Protein AF-A0AAW8KYC4-F1 (afdb_monomer)

pLDDT: mean 92.33, std 6.35, range [62.0, 98.25]

Nearest PDB structures (foldseek):
  1r7h-assembly1_B  TM=3.126E-01  e=5.659E-01  Corynebacterium ammoniagenes
  3wql-assembly2_D  TM=3.379E-01  e=8.126E+00  Mycobacterium tuberculosis
  4cmx-assembly1_A  TM=2.610E-01  e=6.620E+00  Mycobacterium tuberculosis H37Rv

Solvent-accessible surface area (backbone atoms only — not comparable to full-atom values): 6294 Å² total; per-residue (Å²): 99,79,44,7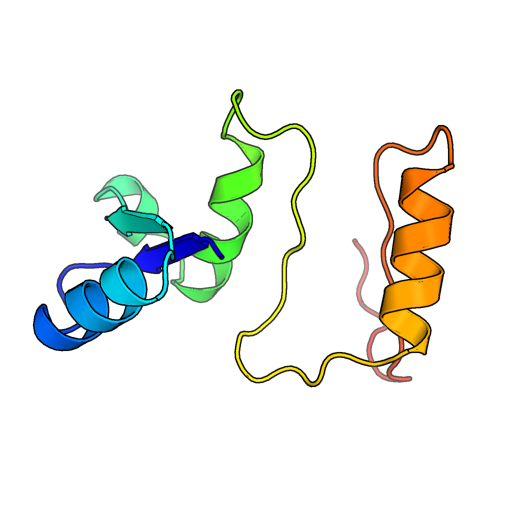2,40,58,93,85,58,54,68,70,58,57,47,56,41,42,76,73,64,30,48,76,42,75,59,51,78,78,57,64,75,45,62,76,83,55,47,71,57,58,62,78,77,37,90,87,56,92,77,88,84,82,74,65,93,87,60,83,89,50,75,66,58,52,52,53,49,58,51,44,73,74,48,95,59,95,75,84,86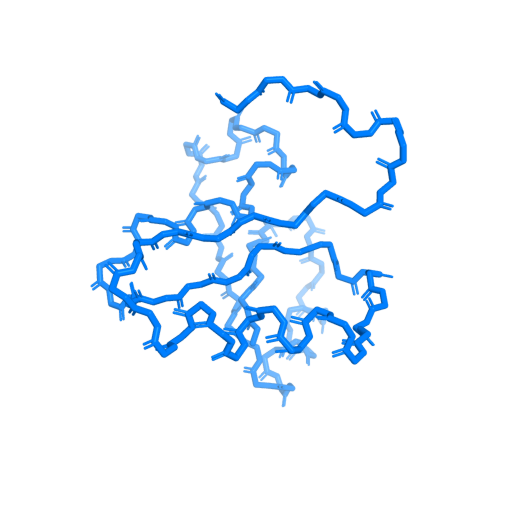,87,79,89,56,93,82,68,71,78,86,130

Sequence (92 aa):
CRFYVDDTVPVLVQQRLKEKGAQVIQVADSQKQLSGLFWRFLVMDDPTIKRFLIRDADSIVSHREKAAVDVWLKSDKWFHLMRDNYSHTELI

Radius of gyration: 15.36 Å; Cα contacts (8 Å, |Δi|>4): 51; chains: 1; bounding box: 38×30×36 Å

Structure (mmC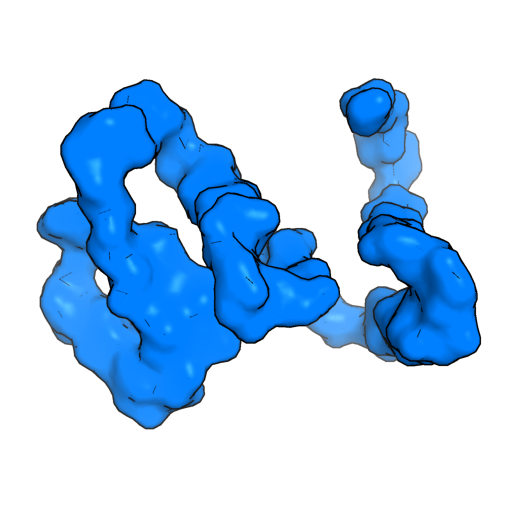IF, N/CA/C/O backbone):
data_AF-A0AAW8KYC4-F1
#
_entry.id   AF-A0AAW8KYC4-F1
#
loop_
_atom_site.group_PDB
_atom_site.id
_atom_site.type_symbol
_atom_site.label_atom_id
_atom_site.label_alt_id
_atom_site.label_comp_id
_atom_site.label_asym_id
_atom_site.label_entity_id
_atom_site.label_seq_id
_atom_site.pdbx_PDB_ins_code
_atom_site.Cartn_x
_atom_site.Cartn_y
_atom_site.Cartn_z
_atom_site.occupancy
_atom_site.B_iso_or_equiv
_atom_site.auth_seq_id
_atom_site.auth_comp_id
_atom_site.auth_asym_id
_atom_site.auth_atom_id
_atom_site.pdbx_PDB_model_num
ATOM 1 N N . CYS A 1 1 ? -7.648 -0.447 -4.131 1.00 92.06 1 CYS A N 1
ATOM 2 C CA . CYS A 1 1 ? -6.750 0.154 -3.116 1.00 92.06 1 CYS A CA 1
ATOM 3 C C . CYS A 1 1 ? -6.981 -0.554 -1.784 1.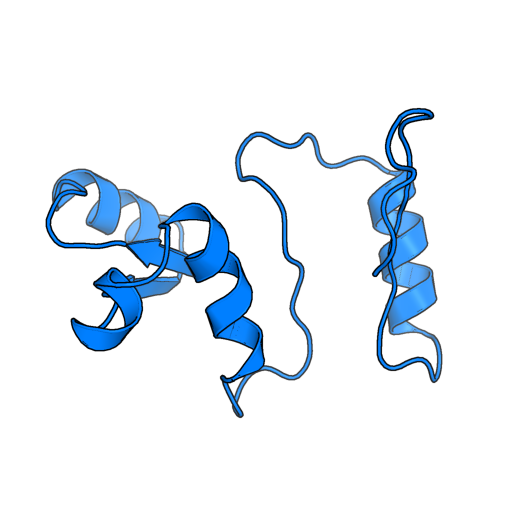00 92.06 1 CYS A C 1
ATOM 5 O O . CYS A 1 1 ? -8.115 -0.966 -1.553 1.00 92.06 1 CYS A O 1
ATOM 7 N N . ARG A 1 2 ? -5.954 -0.721 -0.946 1.00 95.31 2 ARG A N 1
ATOM 8 C CA . ARG A 1 2 ? -6.084 -1.291 0.400 1.00 95.31 2 ARG A CA 1
ATOM 9 C C . ARG A 1 2 ? -5.713 -0.229 1.432 1.00 95.31 2 ARG A C 1
ATOM 11 O O . ARG A 1 2 ? -4.671 0.397 1.291 1.00 95.31 2 ARG A O 1
ATOM 18 N N . PHE A 1 3 ? -6.555 -0.049 2.442 1.00 95.19 3 PHE A N 1
ATOM 19 C CA . PHE A 1 3 ? -6.338 0.866 3.557 1.00 95.19 3 PHE A CA 1
ATOM 20 C C . PHE A 1 3 ? -6.286 0.071 4.854 1.00 95.19 3 PHE A C 1
ATOM 22 O O . PHE A 1 3 ? -7.148 -0.774 5.092 1.00 95.19 3 PHE A O 1
ATOM 29 N N . TYR A 1 4 ? -5.288 0.368 5.674 1.00 95.31 4 TYR A N 1
ATOM 30 C CA . TYR A 1 4 ? -5.166 -0.143 7.030 1.00 95.31 4 TYR A CA 1
ATOM 31 C C . TYR A 1 4 ? -5.652 0.948 7.976 1.00 95.31 4 TYR A C 1
ATOM 33 O O . TYR A 1 4 ? -5.181 2.082 7.896 1.00 95.31 4 TYR A O 1
ATOM 41 N N . VAL A 1 5 ? -6.643 0.628 8.796 1.00 95.88 5 VAL A N 1
ATOM 42 C CA . VAL A 1 5 ? -7.324 1.574 9.683 1.00 95.88 5 VAL A CA 1
ATOM 43 C C . VAL A 1 5 ? -7.391 0.995 11.088 1.00 95.88 5 VAL A C 1
ATOM 45 O O . VAL A 1 5 ? -7.338 -0.223 11.250 1.00 95.88 5 VAL A O 1
ATOM 48 N N . ASP A 1 6 ? -7.526 1.863 12.082 1.00 95.75 6 ASP A N 1
ATOM 49 C CA . ASP A 1 6 ? -7.854 1.490 13.453 1.00 95.75 6 ASP A CA 1
ATOM 50 C C . ASP A 1 6 ? -9.248 2.016 13.839 1.00 95.75 6 ASP A C 1
ATOM 52 O O . ASP A 1 6 ? -10.013 2.530 13.010 1.00 95.75 6 ASP A O 1
ATOM 56 N N . ASP A 1 7 ? -9.562 1.906 15.125 1.00 94.31 7 ASP A N 1
ATOM 57 C CA . ASP A 1 7 ? -10.852 2.285 15.698 1.00 94.31 7 ASP A CA 1
ATOM 58 C C . ASP A 1 7 ? -11.070 3.810 15.734 1.00 94.31 7 ASP A C 1
ATOM 60 O O . ASP A 1 7 ? -12.189 4.271 15.962 1.00 94.31 7 ASP A O 1
ATOM 64 N N . THR A 1 8 ? -10.024 4.609 15.484 1.00 94.94 8 THR A N 1
ATOM 65 C CA . THR A 1 8 ? -10.114 6.076 15.448 1.00 94.94 8 THR A CA 1
ATOM 66 C C . THR A 1 8 ? -10.662 6.591 14.118 1.00 94.94 8 THR A C 1
ATOM 68 O O . THR A 1 8 ? -11.170 7.713 14.048 1.00 94.94 8 THR A O 1
ATOM 71 N N . VAL A 1 9 ? -10.618 5.776 13.056 1.00 96.25 9 VAL A N 1
ATOM 72 C CA . VAL A 1 9 ? -11.144 6.145 11.738 1.00 96.25 9 VAL A CA 1
ATOM 73 C C . VAL A 1 9 ? -12.670 5.999 11.729 1.00 96.25 9 VAL A C 1
ATOM 75 O O . VAL A 1 9 ? -13.172 4.875 11.844 1.00 96.25 9 VAL A O 1
ATOM 78 N N . PRO A 1 10 ? -13.444 7.082 11.510 1.00 98.12 10 PRO A N 1
ATOM 79 C CA . PRO A 1 10 ? -14.900 7.027 11.586 1.00 98.12 10 PRO A CA 1
ATOM 80 C C . PRO A 1 10 ? -15.514 5.978 10.653 1.00 98.12 10 PRO A C 1
ATOM 82 O O . PRO A 1 10 ? -15.141 5.870 9.482 1.00 98.12 10 PRO A O 1
ATOM 85 N N . VAL A 1 11 ? -16.529 5.261 11.144 1.00 97.44 11 VAL A N 1
ATOM 86 C CA . VAL A 1 11 ? -17.225 4.195 10.396 1.00 97.44 11 VAL A CA 1
ATOM 87 C C . VAL A 1 11 ? -17.721 4.681 9.032 1.00 97.44 11 VAL A C 1
ATOM 89 O O . VAL A 1 11 ? -17.568 3.979 8.033 1.00 97.44 11 VAL A O 1
ATOM 92 N N . LEU A 1 12 ? -18.238 5.911 8.962 1.00 98.25 12 LEU A N 1
ATOM 93 C CA . LEU A 1 12 ? -18.701 6.517 7.712 1.00 98.25 12 LEU A CA 1
ATOM 94 C C . LEU A 1 12 ? -17.577 6.641 6.666 1.00 98.25 12 LEU A C 1
ATOM 96 O O . LEU A 1 12 ? -17.808 6.436 5.476 1.00 98.25 12 LEU A O 1
ATOM 100 N N . VAL A 1 13 ? -16.346 6.949 7.088 1.00 97.81 13 VAL A N 1
ATOM 101 C CA . VAL A 1 13 ? -15.185 7.022 6.184 1.00 97.81 13 VAL A CA 1
ATOM 102 C C . VAL A 1 13 ? -14.841 5.629 5.664 1.00 97.81 13 VAL A C 1
ATOM 104 O O . VAL A 1 13 ? -14.665 5.447 4.460 1.00 97.81 13 VAL A O 1
ATOM 107 N N . GLN A 1 14 ? -14.815 4.629 6.548 1.00 97.81 14 GLN A N 1
ATOM 108 C CA . GLN A 1 14 ? -14.553 3.241 6.165 1.00 97.81 14 GLN A CA 1
ATOM 109 C C . GLN A 1 14 ? -15.598 2.710 5.170 1.00 97.81 14 GLN A C 1
ATOM 111 O O . GLN A 1 14 ? -15.240 2.037 4.205 1.00 97.81 14 GLN A O 1
ATOM 116 N N . GLN A 1 15 ? -16.881 3.030 5.372 1.00 98.12 15 GLN A N 1
ATOM 117 C CA . GLN A 1 15 ? -17.964 2.666 4.453 1.00 98.12 15 GLN A CA 1
ATOM 118 C C . GLN A 1 15 ? -17.767 3.295 3.075 1.00 98.12 15 GLN A C 1
ATOM 120 O O . GLN A 1 15 ? -17.737 2.574 2.081 1.00 98.12 15 GLN A O 1
ATOM 125 N N . ARG A 1 16 ? -17.509 4.607 3.014 1.00 98.19 16 ARG A N 1
ATOM 126 C CA . ARG A 1 16 ? -17.246 5.310 1.747 1.00 98.19 16 ARG A CA 1
ATOM 127 C C . ARG A 1 16 ? -16.063 4.717 0.980 1.00 98.19 16 ARG A C 1
ATOM 129 O O . ARG A 1 16 ? -16.107 4.634 -0.244 1.00 98.19 16 ARG A O 1
ATOM 136 N N . LEU A 1 17 ? -15.005 4.295 1.677 1.00 96.88 17 LEU A N 1
ATOM 137 C CA . LEU A 1 17 ? -13.869 3.611 1.051 1.00 96.88 17 LEU A CA 1
ATOM 138 C C . LEU A 1 17 ? -14.293 2.265 0.446 1.00 96.88 17 LEU A C 1
ATOM 140 O O . LEU A 1 17 ? -13.992 1.995 -0.719 1.00 96.88 17 LEU A O 1
ATOM 144 N N . LYS A 1 18 ? -15.024 1.442 1.208 1.00 97.69 18 LYS A N 1
ATOM 145 C CA . LYS A 1 18 ? -15.536 0.144 0.738 1.00 97.69 18 LYS A CA 1
ATOM 146 C C . LYS A 1 18 ? -16.473 0.296 -0.461 1.00 97.69 18 LYS A C 1
ATOM 148 O O . LYS A 1 18 ? -16.319 -0.429 -1.437 1.00 97.69 18 LYS A O 1
ATOM 153 N N . GLU A 1 19 ? -17.380 1.272 -0.436 1.00 98.25 19 GLU A N 1
ATOM 154 C CA . GLU A 1 19 ? -18.297 1.592 -1.545 1.00 98.25 19 GLU A CA 1
ATOM 155 C C . GLU A 1 19 ? -17.560 1.971 -2.837 1.00 98.25 19 GLU A C 1
ATOM 157 O O . GLU A 1 19 ? -18.042 1.707 -3.936 1.00 98.25 19 GLU A O 1
ATOM 162 N N . LYS A 1 20 ? -16.362 2.555 -2.726 1.00 97.38 20 LYS A N 1
ATOM 163 C CA . LYS A 1 20 ? -15.474 2.841 -3.865 1.00 97.38 20 LYS A CA 1
ATOM 164 C C . LYS A 1 20 ? -14.589 1.651 -4.261 1.00 97.38 20 LYS A C 1
ATOM 166 O O . LYS A 1 20 ? -13.668 1.814 -5.059 1.00 97.38 20 LYS A O 1
ATOM 171 N N . GLY A 1 21 ? -14.852 0.460 -3.721 1.00 97.31 21 GLY A N 1
ATOM 172 C CA . GLY A 1 21 ? -14.129 -0.773 -4.032 1.00 97.31 21 GLY A CA 1
ATOM 173 C C . GLY A 1 21 ? -12.786 -0.909 -3.313 1.00 97.31 21 GLY A C 1
ATOM 174 O O . GLY A 1 21 ? -11.932 -1.689 -3.742 1.00 97.31 21 GLY A O 1
ATOM 175 N N . ALA A 1 22 ? -12.550 -0.143 -2.245 1.00 96.69 22 ALA A N 1
ATOM 176 C CA . ALA A 1 22 ? -11.346 -0.307 -1.449 1.00 96.69 22 ALA A CA 1
ATOM 177 C C . ALA A 1 22 ? -11.464 -1.488 -0.475 1.00 96.69 22 ALA A C 1
ATOM 179 O O . ALA A 1 22 ? -12.502 -1.714 0.145 1.00 96.69 22 ALA A O 1
ATOM 180 N N . GLN A 1 23 ? -10.359 -2.204 -0.287 1.00 96.56 23 GLN A N 1
ATOM 181 C CA . GLN A 1 23 ? -10.197 -3.132 0.826 1.00 96.56 23 GLN A CA 1
ATOM 182 C C . GLN A 1 23 ? -9.862 -2.314 2.072 1.00 96.56 23 GLN A C 1
ATOM 184 O O . GLN A 1 23 ? -8.886 -1.570 2.068 1.00 96.56 23 GLN A O 1
ATOM 189 N N . VAL A 1 24 ? -10.661 -2.434 3.127 1.00 96.88 24 VAL A N 1
ATOM 190 C CA . VAL A 1 24 ? -10.415 -1.748 4.402 1.00 96.88 24 VAL A CA 1
ATOM 191 C C . VAL A 1 24 ? -10.132 -2.812 5.449 1.00 96.88 24 VAL A C 1
ATOM 193 O O . VAL A 1 24 ? -11.010 -3.621 5.748 1.00 96.88 24 VAL A O 1
ATOM 196 N N . ILE A 1 25 ? -8.900 -2.827 5.949 1.00 96.44 25 ILE A N 1
ATOM 197 C CA . ILE A 1 25 ? -8.376 -3.820 6.883 1.00 96.44 25 ILE A CA 1
ATOM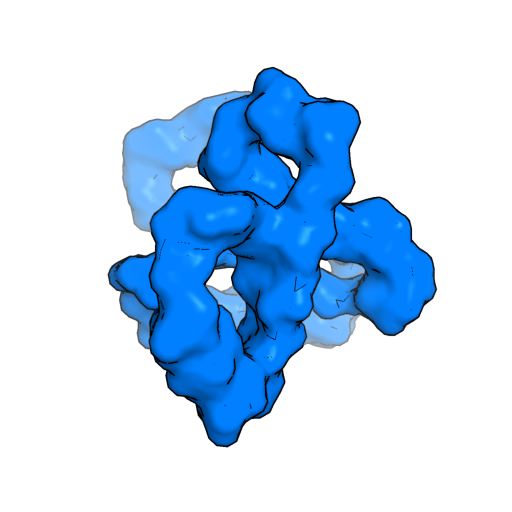 198 C C . ILE A 1 25 ? -8.212 -3.154 8.245 1.00 96.44 25 ILE A C 1
ATOM 200 O O . ILE A 1 25 ? -7.538 -2.133 8.356 1.00 96.44 25 ILE A O 1
ATOM 204 N N . GLN A 1 26 ? -8.835 -3.737 9.265 1.00 96.94 26 GLN A N 1
ATOM 205 C CA . GLN A 1 26 ? -8.620 -3.326 10.647 1.00 96.94 26 GLN A CA 1
ATOM 206 C C . GLN A 1 26 ? -7.270 -3.855 11.123 1.00 96.94 26 GLN A C 1
ATOM 208 O O . GLN A 1 26 ? -6.985 -5.043 10.955 1.00 96.94 26 GLN A O 1
ATOM 213 N N . VAL A 1 27 ? -6.434 -2.980 11.677 1.00 96.50 27 VAL A N 1
ATOM 214 C CA . VAL A 1 27 ? -5.143 -3.394 12.234 1.00 96.50 27 VAL A CA 1
ATOM 215 C C . VAL A 1 27 ? -5.341 -4.121 13.563 1.00 96.50 27 VAL A C 1
ATOM 217 O O . VAL A 1 27 ? -6.146 -3.715 14.401 1.00 96.50 27 VAL A O 1
ATOM 220 N N . ALA A 1 28 ? -4.597 -5.208 13.760 1.00 95.12 28 ALA A N 1
ATOM 221 C CA . ALA A 1 28 ? -4.597 -5.945 15.019 1.00 95.12 28 ALA A CA 1
ATOM 222 C C . ALA A 1 28 ? -3.925 -5.130 16.137 1.00 95.12 28 ALA A C 1
ATOM 224 O O . ALA A 1 28 ? -3.081 -4.274 15.871 1.00 95.12 28 ALA A O 1
ATOM 225 N N . ASP A 1 29 ? -4.216 -5.438 17.401 1.00 93.81 29 ASP A N 1
ATOM 226 C CA . ASP A 1 29 ? -3.660 -4.687 18.538 1.00 93.81 29 ASP A CA 1
ATOM 227 C C . ASP A 1 29 ? -2.126 -4.745 18.625 1.00 93.81 29 ASP A C 1
ATOM 229 O O . ASP A 1 29 ? -1.488 -3.792 19.074 1.00 93.81 29 ASP A O 1
ATOM 233 N N . SER A 1 30 ? -1.515 -5.826 18.129 1.00 93.38 30 SER A N 1
ATOM 234 C CA . SER A 1 30 ? -0.059 -5.927 17.977 1.00 93.38 30 SER A CA 1
ATOM 235 C C . SER A 1 30 ? 0.486 -4.967 16.914 1.00 93.38 30 SER A C 1
ATOM 237 O O . SER A 1 30 ? 1.551 -4.385 17.097 1.00 93.38 30 SER A O 1
ATOM 239 N N . GLN A 1 31 ? -0.252 -4.748 15.823 1.00 94.00 31 GLN A N 1
ATOM 240 C CA . GLN A 1 31 ? 0.116 -3.819 14.750 1.00 94.00 31 GLN A CA 1
ATOM 241 C C . GLN A 1 31 ? -0.093 -2.359 15.166 1.00 94.00 31 GLN A C 1
ATOM 243 O O . GLN A 1 31 ? 0.664 -1.495 14.725 1.00 94.00 31 GLN A O 1
ATOM 248 N N . LYS A 1 32 ? -1.055 -2.081 16.060 1.00 93.75 32 LYS A N 1
ATOM 249 C CA . LYS A 1 32 ? -1.263 -0.749 16.657 1.00 93.75 32 LYS A CA 1
ATOM 250 C C . LYS A 1 32 ? -0.054 -0.257 17.469 1.00 93.75 32 LYS A C 1
ATOM 252 O O . LYS A 1 32 ? 0.068 0.941 17.691 1.00 93.75 32 LYS A O 1
ATOM 257 N N . GLN A 1 33 ? 0.851 -1.154 17.878 1.00 93.06 33 GLN A N 1
ATOM 258 C CA . GLN A 1 33 ? 2.115 -0.783 18.534 1.00 93.06 33 GLN A CA 1
ATOM 259 C C . GLN A 1 33 ? 3.124 -0.146 17.566 1.00 93.06 33 GLN A C 1
ATOM 261 O O . GLN A 1 33 ? 4.050 0.541 17.993 1.00 93.06 33 GLN A O 1
ATOM 266 N N . LEU A 1 34 ? 2.964 -0.376 16.260 1.00 92.38 34 LEU A N 1
ATOM 267 C CA . LEU A 1 34 ? 3.744 0.295 15.227 1.00 92.38 34 LEU A CA 1
ATOM 268 C C . LEU A 1 34 ? 3.132 1.664 14.931 1.00 92.38 34 LEU A C 1
ATOM 270 O O . LEU A 1 34 ? 1.912 1.822 14.942 1.00 92.38 34 LEU A O 1
ATOM 274 N N . SER A 1 35 ? 3.972 2.639 14.573 1.00 93.12 35 SER A N 1
ATOM 275 C CA . SER A 1 35 ? 3.472 3.905 14.028 1.00 93.12 35 SER A CA 1
ATOM 276 C C . SER A 1 35 ? 2.568 3.635 12.823 1.00 93.12 35 SER A C 1
ATOM 278 O O . SER A 1 35 ? 2.925 2.844 11.946 1.00 93.12 35 SER A O 1
ATO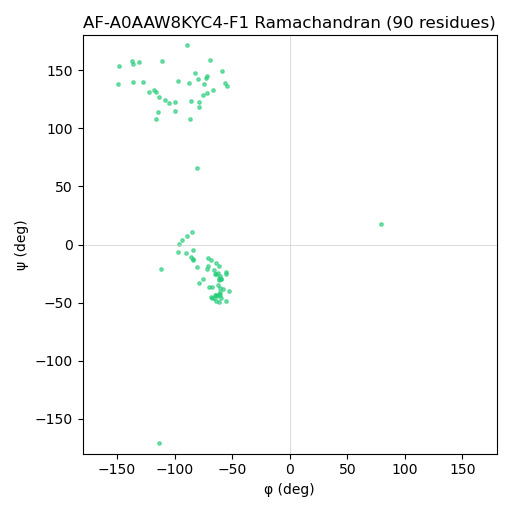M 280 N N . GLY A 1 36 ? 1.429 4.333 12.752 1.00 90.00 36 GLY A N 1
ATOM 281 C CA . GLY A 1 36 ? 0.450 4.176 11.672 1.00 90.00 36 GLY A CA 1
ATOM 282 C C . GLY A 1 36 ? 1.029 4.379 10.272 1.00 90.00 36 GLY A C 1
ATOM 283 O O . GLY A 1 36 ? 0.552 3.795 9.299 1.00 90.00 36 GLY A O 1
ATOM 284 N N . LEU A 1 37 ? 2.139 5.119 10.169 1.00 89.19 37 LEU A N 1
ATOM 285 C CA . LEU A 1 37 ? 2.891 5.274 8.926 1.00 89.19 37 LEU A CA 1
ATOM 286 C C . LEU A 1 37 ? 3.409 3.939 8.378 1.00 89.19 37 LEU A C 1
ATOM 288 O O . LEU A 1 37 ? 3.515 3.800 7.161 1.00 89.19 37 LEU A O 1
ATOM 292 N N . PHE A 1 38 ? 3.697 2.958 9.237 1.00 92.44 38 PHE A N 1
ATOM 293 C CA . PHE A 1 38 ? 4.212 1.655 8.824 1.00 92.44 38 PHE A CA 1
ATOM 294 C C . PHE A 1 38 ? 3.125 0.665 8.402 1.00 92.44 38 PHE A C 1
ATOM 296 O O . PHE A 1 38 ? 3.434 -0.334 7.755 1.00 92.44 38 PHE A O 1
ATOM 303 N N . TRP A 1 39 ? 1.845 0.924 8.684 1.00 94.81 39 TRP A N 1
ATOM 304 C CA . TRP A 1 39 ? 0.782 -0.028 8.341 1.00 94.81 39 TRP A CA 1
ATOM 305 C C . TRP A 1 39 ? 0.636 -0.243 6.832 1.00 94.81 39 TRP A C 1
ATOM 307 O O . TRP A 1 39 ? 0.249 -1.324 6.397 1.00 94.81 39 TRP A O 1
ATOM 317 N N . ARG A 1 40 ? 1.045 0.738 6.015 1.00 92.81 40 ARG A N 1
ATOM 318 C CA . ARG A 1 40 ? 1.116 0.612 4.548 1.00 92.81 40 ARG A CA 1
ATOM 319 C C . ARG A 1 40 ? 1.969 -0.579 4.080 1.00 92.81 40 ARG A C 1
ATOM 321 O O . ARG A 1 40 ? 1.743 -1.090 2.988 1.00 92.81 40 ARG A O 1
ATOM 328 N N . PHE A 1 41 ? 2.924 -1.025 4.901 1.00 93.69 41 PHE A N 1
ATOM 329 C CA . PHE A 1 41 ? 3.826 -2.140 4.608 1.00 93.69 41 PHE A CA 1
ATOM 330 C C . PHE A 1 41 ? 3.241 -3.510 4.985 1.00 93.69 41 PHE A C 1
ATOM 332 O O . PHE A 1 41 ? 3.771 -4.530 4.564 1.00 93.69 41 PHE A O 1
ATOM 339 N N . LEU A 1 42 ? 2.118 -3.577 5.709 1.00 94.75 42 LEU A N 1
ATOM 340 C CA . LEU A 1 42 ? 1.513 -4.853 6.124 1.00 94.75 42 LEU A CA 1
ATOM 341 C C . LEU A 1 42 ? 1.022 -5.707 4.944 1.00 94.75 42 LEU A C 1
ATOM 343 O O . LEU A 1 42 ? 0.789 -6.900 5.096 1.00 94.75 42 LEU A O 1
ATOM 347 N N . VAL A 1 43 ? 0.875 -5.119 3.754 1.00 95.31 43 VAL A N 1
ATOM 348 C CA . VAL A 1 43 ? 0.518 -5.856 2.532 1.00 95.31 43 VAL A CA 1
ATOM 349 C C . VAL A 1 43 ? 1.611 -6.837 2.100 1.00 95.31 43 VAL A C 1
ATOM 351 O O . VAL A 1 43 ? 1.312 -7.794 1.395 1.00 95.31 43 VAL A O 1
ATOM 354 N N . MET A 1 44 ? 2.856 -6.619 2.532 1.00 93.56 44 MET A N 1
ATOM 355 C CA . MET A 1 44 ? 3.994 -7.478 2.192 1.00 93.56 44 MET A CA 1
ATOM 356 C C . MET A 1 44 ? 3.866 -8.891 2.772 1.00 93.56 44 MET A C 1
ATOM 358 O O . MET A 1 44 ? 4.434 -9.819 2.208 1.00 93.56 44 MET A O 1
ATOM 362 N N . ASP A 1 45 ? 3.118 -9.047 3.868 1.00 92.44 45 ASP A N 1
ATOM 363 C CA . ASP A 1 45 ? 2.891 -10.324 4.559 1.00 92.44 45 ASP A CA 1
ATOM 364 C C . ASP A 1 45 ? 1.602 -11.032 4.094 1.00 92.44 45 ASP A C 1
ATOM 366 O O . ASP A 1 45 ? 1.215 -12.065 4.629 1.00 92.44 45 ASP A O 1
ATOM 370 N N . ASP A 1 46 ? 0.894 -10.488 3.096 1.00 94.38 46 ASP A N 1
ATOM 371 C CA . ASP A 1 46 ? -0.319 -11.113 2.566 1.00 94.38 46 ASP A CA 1
ATOM 372 C C . ASP A 1 46 ? 0.026 -12.139 1.466 1.00 94.38 46 ASP A C 1
ATOM 374 O O . ASP A 1 46 ? 0.345 -11.742 0.339 1.00 94.38 46 ASP A O 1
ATOM 378 N N . PRO A 1 47 ? -0.109 -13.458 1.723 1.00 95.00 47 PRO A N 1
ATOM 379 C CA . PRO A 1 47 ? 0.270 -14.494 0.762 1.00 95.00 47 PRO A CA 1
ATOM 380 C C . PRO A 1 47 ? -0.640 -14.537 -0.475 1.00 95.00 47 PRO A C 1
ATOM 382 O O . PRO A 1 47 ? -0.316 -15.190 -1.467 1.00 95.00 47 PRO A O 1
ATOM 385 N N . THR A 1 48 ? -1.791 -13.858 -0.443 1.00 95.38 48 THR A N 1
ATOM 386 C CA . THR A 1 48 ? -2.717 -13.779 -1.581 1.00 95.38 48 THR A CA 1
ATOM 387 C C . THR A 1 48 ? -2.324 -12.686 -2.578 1.00 95.38 48 THR A C 1
ATOM 389 O O . THR A 1 48 ? -2.826 -12.660 -3.707 1.00 95.38 48 THR A O 1
ATOM 392 N N . ILE A 1 49 ? -1.400 -11.796 -2.200 1.00 94.88 49 ILE A N 1
ATOM 393 C CA . ILE A 1 49 ? -0.975 -10.659 -3.010 1.00 94.88 49 ILE A CA 1
ATOM 394 C C . ILE A 1 49 ? 0.346 -10.974 -3.710 1.00 94.88 49 ILE A C 1
ATOM 396 O O . ILE A 1 49 ? 1.398 -11.094 -3.097 1.00 94.88 49 ILE A O 1
ATOM 400 N N . LYS A 1 50 ? 0.309 -11.047 -5.045 1.00 92.81 50 LYS A N 1
ATOM 401 C CA . LYS A 1 50 ? 1.517 -11.286 -5.858 1.00 92.81 50 LYS A CA 1
ATOM 402 C C . LYS A 1 50 ? 2.375 -10.039 -6.053 1.00 92.81 50 LYS A C 1
ATOM 404 O O . LYS A 1 50 ? 3.580 -10.145 -6.244 1.00 92.81 50 LYS A O 1
ATOM 409 N N . ARG A 1 51 ? 1.736 -8.869 -6.126 1.00 93.81 51 ARG A N 1
ATOM 410 C CA . ARG A 1 51 ? 2.370 -7.568 -6.373 1.00 93.81 51 ARG A CA 1
ATOM 411 C C . ARG A 1 51 ? 1.566 -6.485 -5.672 1.00 93.81 51 ARG A C 1
ATOM 413 O O . ARG A 1 51 ? 0.339 -6.491 -5.746 1.00 93.81 51 ARG A O 1
ATOM 420 N N . PHE A 1 52 ? 2.255 -5.541 -5.051 1.00 94.69 52 PHE A N 1
ATOM 421 C CA . PHE A 1 52 ? 1.661 -4.384 -4.390 1.00 94.69 52 PHE A CA 1
ATOM 422 C C . PHE A 1 52 ? 2.469 -3.130 -4.723 1.00 94.69 52 PHE A C 1
ATOM 424 O O . PHE A 1 52 ? 3.636 -3.207 -5.102 1.00 94.69 52 PHE A O 1
ATOM 431 N N . LEU A 1 53 ? 1.826 -1.972 -4.598 1.00 93.69 53 LEU A N 1
ATOM 432 C CA . LEU A 1 53 ? 2.469 -0.667 -4.684 1.00 93.69 53 LEU A CA 1
ATOM 433 C C . LEU A 1 53 ? 2.178 0.071 -3.381 1.00 93.69 53 LEU A C 1
ATOM 435 O O . LEU A 1 53 ? 1.024 0.139 -2.958 1.00 93.69 53 LEU A O 1
ATOM 439 N N . ILE A 1 54 ? 3.218 0.629 -2.769 1.00 92.31 54 ILE A N 1
ATOM 440 C CA . ILE A 1 54 ? 3.107 1.434 -1.553 1.00 92.31 54 ILE A CA 1
ATOM 441 C C . ILE A 1 54 ? 3.278 2.895 -1.947 1.00 92.31 54 ILE A C 1
ATOM 443 O O . ILE A 1 54 ? 4.286 3.262 -2.547 1.00 92.31 54 ILE A O 1
ATOM 447 N N . ARG A 1 55 ? 2.270 3.711 -1.646 1.00 87.19 55 ARG A N 1
ATOM 448 C CA . ARG A 1 55 ? 2.219 5.138 -1.976 1.00 87.19 55 ARG A CA 1
ATOM 449 C C . ARG A 1 55 ? 1.433 5.882 -0.908 1.00 87.19 55 ARG A C 1
ATOM 451 O O . ARG A 1 55 ? 0.535 5.293 -0.303 1.00 87.19 55 ARG A O 1
ATOM 458 N N . ASP A 1 56 ? 1.729 7.162 -0.733 1.00 85.75 56 ASP A N 1
ATOM 459 C CA . ASP A 1 56 ? 0.840 8.046 0.013 1.00 85.75 56 ASP A CA 1
ATOM 460 C C . ASP A 1 56 ? -0.424 8.334 -0.813 1.00 85.75 56 ASP A C 1
ATOM 462 O O . ASP A 1 56 ? -0.392 8.393 -2.047 1.00 85.75 56 ASP A O 1
ATOM 466 N N . ALA A 1 57 ? -1.565 8.460 -0.135 1.00 84.75 57 ALA A N 1
ATOM 467 C CA . ALA A 1 57 ? -2.867 8.608 -0.789 1.00 84.75 57 ALA A CA 1
ATOM 468 C C . ALA A 1 57 ? -3.057 9.979 -1.467 1.00 84.75 57 ALA A C 1
ATOM 470 O O . ALA A 1 57 ? -3.931 10.125 -2.319 1.00 84.75 57 ALA A O 1
ATOM 471 N N . ASP A 1 58 ? -2.245 10.963 -1.090 1.00 86.62 58 ASP A N 1
ATOM 472 C CA . ASP A 1 58 ? -2.191 12.322 -1.631 1.00 86.62 58 ASP A CA 1
ATOM 473 C C . ASP A 1 58 ? -1.109 12.498 -2.714 1.00 86.62 58 ASP A C 1
ATOM 475 O O . ASP A 1 58 ? -0.976 13.577 -3.293 1.00 86.62 58 ASP A O 1
ATOM 479 N N . SER A 1 59 ? -0.365 11.438 -3.048 1.00 85.19 59 SER A N 1
ATOM 480 C CA . SER A 1 59 ? 0.619 11.475 -4.129 1.00 85.19 59 SER A CA 1
ATOM 481 C C . SER A 1 59 ? -0.052 11.521 -5.504 1.00 85.19 59 SER A C 1
ATOM 483 O O . SER A 1 59 ? -0.876 10.668 -5.846 1.00 85.19 59 SER A O 1
ATOM 485 N N . ILE A 1 60 ? 0.373 12.464 -6.348 1.00 88.06 60 ILE A N 1
ATOM 486 C CA . ILE A 1 60 ? -0.059 12.547 -7.749 1.00 88.06 60 ILE A CA 1
ATOM 487 C C . ILE A 1 60 ? 0.474 11.333 -8.515 1.00 88.06 60 ILE A C 1
ATOM 489 O O . ILE A 1 60 ? 1.648 10.991 -8.412 1.00 88.06 60 ILE A O 1
ATOM 493 N N . VAL A 1 61 ? -0.387 10.689 -9.304 1.00 89.62 61 VAL A N 1
ATOM 494 C CA . VAL A 1 61 ? 0.021 9.632 -10.238 1.00 89.62 61 VAL A CA 1
ATOM 495 C C . VAL A 1 61 ? 0.473 10.270 -11.546 1.00 89.62 61 VAL A C 1
ATOM 497 O O . VAL A 1 61 ? -0.288 10.989 -12.192 1.00 89.62 61 VAL A O 1
ATOM 500 N N . SER A 1 62 ? 1.701 9.980 -11.960 1.00 91.00 62 SER A N 1
ATOM 501 C CA . SER A 1 62 ? 2.312 10.535 -13.167 1.00 91.00 62 SER A CA 1
ATOM 502 C C . SER A 1 62 ? 2.500 9.494 -14.277 1.00 91.00 62 SER A C 1
ATOM 504 O O . SER A 1 62 ? 2.617 8.288 -14.043 1.00 91.00 62 SER A O 1
ATOM 506 N N . HIS A 1 63 ? 2.612 9.966 -15.523 1.00 94.69 63 HIS A N 1
ATOM 507 C CA . HIS A 1 63 ? 2.940 9.103 -16.666 1.00 94.69 63 HIS A CA 1
ATOM 508 C C . HIS A 1 63 ? 4.315 8.431 -16.531 1.00 94.69 63 HIS A C 1
ATOM 510 O O . HIS A 1 63 ? 4.499 7.314 -17.014 1.00 94.69 63 HIS A O 1
ATOM 516 N N . ARG A 1 64 ? 5.268 9.083 -15.849 1.00 91.75 64 ARG A N 1
ATOM 517 C CA . ARG A 1 64 ? 6.610 8.538 -15.595 1.00 91.75 64 ARG A CA 1
ATOM 518 C C . ARG A 1 64 ? 6.551 7.321 -14.678 1.00 91.75 64 ARG A C 1
ATOM 520 O O . ARG A 1 64 ? 7.153 6.301 -14.992 1.00 91.75 64 ARG A O 1
ATOM 527 N N . GLU A 1 65 ? 5.784 7.408 -13.595 1.00 92.12 65 GLU A N 1
ATOM 528 C CA . GLU A 1 65 ? 5.601 6.287 -12.668 1.00 92.12 65 G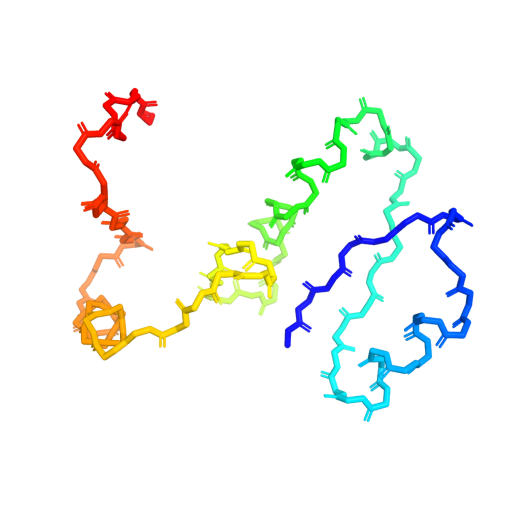LU A CA 1
ATOM 529 C C . GLU A 1 65 ? 4.895 5.120 -13.340 1.00 92.12 65 GLU A C 1
ATOM 531 O O . GLU A 1 65 ? 5.336 3.982 -13.208 1.00 92.12 65 GLU A O 1
ATOM 536 N N . LYS A 1 66 ? 3.848 5.398 -14.129 1.00 94.75 66 LYS A N 1
ATOM 537 C CA . LYS A 1 66 ? 3.197 4.362 -14.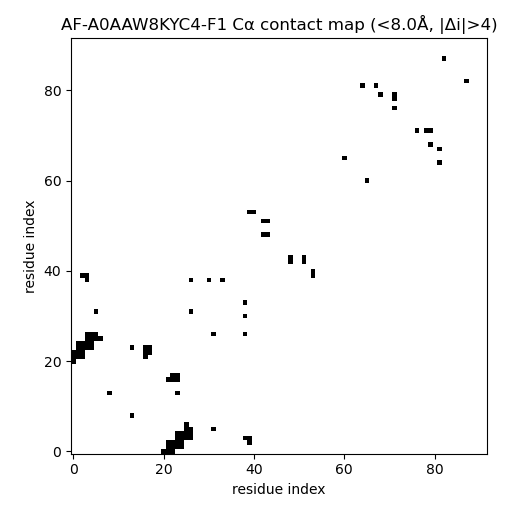934 1.00 94.75 66 LYS A CA 1
ATOM 538 C C . LYS A 1 66 ? 4.208 3.649 -15.835 1.00 94.75 66 LYS A C 1
ATOM 540 O O . LYS A 1 66 ? 4.233 2.423 -15.848 1.00 94.75 66 LYS A O 1
ATOM 545 N N . ALA A 1 67 ? 5.037 4.397 -16.564 1.00 96.12 67 ALA A N 1
ATOM 546 C CA . ALA A 1 67 ? 6.036 3.814 -17.453 1.00 96.12 67 ALA A CA 1
ATOM 547 C C . ALA A 1 67 ? 7.054 2.948 -16.688 1.00 96.12 67 ALA A C 1
ATOM 549 O O . ALA A 1 67 ? 7.368 1.845 -17.131 1.00 96.12 67 ALA A O 1
ATOM 550 N N . ALA A 1 68 ? 7.525 3.404 -15.524 1.00 94.94 68 ALA A N 1
ATOM 551 C CA . ALA A 1 68 ? 8.454 2.649 -14.684 1.00 94.94 68 ALA A CA 1
ATOM 552 C C . ALA A 1 68 ? 7.828 1.350 -14.138 1.00 94.94 68 ALA A C 1
ATOM 554 O O . ALA A 1 68 ? 8.442 0.284 -14.211 1.00 94.94 68 ALA A O 1
ATOM 555 N N . VAL A 1 69 ? 6.575 1.414 -13.675 1.00 95.38 69 VAL A N 1
ATOM 556 C CA . VAL A 1 69 ? 5.807 0.240 -13.232 1.00 95.38 69 VAL A CA 1
ATOM 557 C C . VAL A 1 69 ? 5.577 -0.730 -14.392 1.00 95.38 69 VAL A C 1
ATOM 559 O O . VAL A 1 69 ? 5.790 -1.927 -14.225 1.00 95.38 69 VAL A O 1
ATOM 562 N N . ASP A 1 70 ? 5.208 -0.241 -15.578 1.00 97.06 70 ASP A N 1
ATOM 563 C CA . ASP A 1 70 ? 4.989 -1.081 -16.762 1.00 97.06 70 ASP A CA 1
ATOM 564 C C . ASP A 1 70 ? 6.281 -1.806 -17.195 1.00 97.06 70 ASP A C 1
ATOM 566 O O . ASP A 1 70 ? 6.222 -2.955 -17.639 1.00 97.06 70 ASP A O 1
ATOM 570 N N . VAL A 1 71 ? 7.453 -1.173 -17.043 1.00 97.06 71 VAL A N 1
ATOM 571 C CA . VAL A 1 71 ? 8.762 -1.816 -17.259 1.00 97.06 71 VAL A CA 1
ATOM 572 C C . VAL A 1 71 ? 9.033 -2.883 -16.198 1.00 97.06 71 VAL A C 1
ATOM 574 O O . VAL A 1 71 ? 9.411 -4.001 -16.548 1.00 97.06 71 VAL A O 1
ATOM 577 N N . TRP A 1 72 ? 8.799 -2.583 -14.917 1.00 96.94 72 TRP A N 1
ATOM 578 C CA . TRP A 1 72 ? 8.985 -3.550 -13.831 1.00 96.94 72 TRP A CA 1
ATOM 579 C C . TRP A 1 72 ? 8.104 -4.790 -14.007 1.00 96.94 72 TRP A C 1
ATOM 581 O O . TRP A 1 72 ? 8.600 -5.913 -13.921 1.00 96.94 72 TRP A O 1
ATOM 591 N N . LEU A 1 73 ? 6.824 -4.604 -14.338 1.00 96.75 73 LEU A N 1
ATOM 592 C CA . LEU A 1 73 ? 5.873 -5.697 -14.549 1.00 96.75 73 LEU A CA 1
ATOM 593 C C . LEU A 1 73 ? 6.274 -6.647 -15.688 1.00 96.75 73 LEU A C 1
ATOM 595 O O . LEU A 1 73 ? 5.888 -7.814 -15.656 1.00 96.75 73 LEU A O 1
ATOM 599 N N . LYS A 1 74 ? 7.031 -6.160 -16.679 1.00 97.44 74 LYS A N 1
ATOM 600 C CA . LYS A 1 74 ? 7.559 -6.949 -17.808 1.00 97.44 74 LYS A CA 1
ATOM 601 C C . LYS A 1 74 ? 8.933 -7.566 -17.531 1.00 97.44 74 LYS A C 1
ATOM 603 O O . LYS A 1 74 ? 9.429 -8.319 -18.364 1.00 97.44 74 LYS A O 1
ATOM 608 N N . SER A 1 75 ? 9.560 -7.221 -16.411 1.00 96.56 75 SER A N 1
ATOM 609 C CA . SER A 1 75 ? 10.891 -7.701 -16.043 1.00 96.56 75 SER A CA 1
ATOM 610 C C . SER A 1 75 ? 10.841 -9.004 -15.238 1.00 96.56 75 SER A C 1
ATOM 612 O O . SER A 1 75 ? 9.786 -9.449 -14.791 1.00 96.56 75 SER A O 1
ATOM 614 N N . ASP A 1 76 ? 12.016 -9.584 -15.011 1.00 96.31 76 ASP A N 1
ATOM 615 C CA . ASP A 1 76 ? 12.263 -10.706 -14.101 1.00 96.31 76 ASP A CA 1
ATOM 616 C C . ASP A 1 76 ? 12.592 -10.250 -12.663 1.00 96.31 76 ASP A C 1
ATOM 618 O O . ASP A 1 76 ? 13.002 -11.055 -11.826 1.00 96.31 76 ASP A O 1
ATOM 622 N N . LYS A 1 77 ? 12.464 -8.948 -12.364 1.00 95.50 77 LYS A N 1
ATOM 623 C CA . LYS A 1 77 ? 12.853 -8.371 -11.073 1.00 95.50 77 LYS A CA 1
ATOM 624 C C . LYS A 1 77 ? 11.726 -8.454 -10.050 1.00 95.50 77 LYS A C 1
ATOM 626 O O . LYS A 1 77 ? 10.570 -8.142 -10.328 1.00 95.50 77 LYS A O 1
ATOM 631 N N . TRP A 1 78 ? 12.101 -8.792 -8.821 1.00 92.69 78 TRP A N 1
ATOM 632 C CA . TRP A 1 78 ? 11.181 -8.927 -7.690 1.00 92.69 78 TRP A CA 1
ATOM 633 C C . TRP A 1 78 ? 10.622 -7.584 -7.217 1.00 92.69 78 TRP A C 1
ATOM 635 O O . TRP A 1 78 ? 9.447 -7.494 -6.875 1.00 92.69 78 TRP A O 1
ATOM 645 N N . PHE A 1 79 ? 11.440 -6.531 -7.262 1.00 92.38 79 PHE A N 1
ATOM 646 C CA . PHE A 1 79 ? 11.093 -5.205 -6.760 1.00 92.38 79 PHE A CA 1
ATOM 647 C C . PHE A 1 79 ? 11.524 -4.112 -7.736 1.00 92.38 79 PHE A C 1
ATOM 649 O O . PHE A 1 79 ? 12.470 -4.279 -8.509 1.00 92.38 79 PHE A O 1
ATOM 656 N N . HIS A 1 80 ? 10.846 -2.973 -7.649 1.00 92.56 80 HIS A N 1
ATOM 657 C CA . HIS A 1 80 ? 11.233 -1.727 -8.290 1.00 92.56 80 HIS A CA 1
ATOM 658 C C . HIS A 1 80 ? 11.050 -0.581 -7.295 1.00 92.56 80 HIS A C 1
ATOM 660 O O . HIS A 1 80 ? 10.063 -0.544 -6.562 1.00 92.56 80 HIS A O 1
ATOM 666 N N . LEU A 1 81 ? 11.993 0.359 -7.301 1.00 90.12 81 LEU A N 1
ATOM 667 C CA . LEU A 1 81 ? 11.913 1.605 -6.555 1.00 90.12 81 LEU A CA 1
ATOM 668 C C . LEU A 1 81 ? 12.159 2.776 -7.504 1.00 90.12 81 LEU A C 1
ATOM 670 O O . LEU A 1 81 ? 13.068 2.731 -8.334 1.00 90.12 81 LEU A O 1
ATOM 674 N N . MET A 1 82 ? 11.393 3.846 -7.314 1.00 86.31 82 MET A N 1
ATOM 675 C CA . MET A 1 82 ? 11.602 5.128 -7.970 1.00 86.31 82 MET A CA 1
ATOM 676 C C . MET A 1 82 ? 12.009 6.174 -6.926 1.00 86.31 82 MET A C 1
ATOM 678 O O . MET A 1 82 ? 11.331 6.338 -5.915 1.00 86.31 82 MET A O 1
ATOM 682 N N . ARG A 1 83 ? 13.126 6.867 -7.174 1.00 83.44 83 ARG A N 1
ATOM 683 C CA . ARG A 1 83 ? 13.584 8.037 -6.411 1.00 83.44 83 ARG A CA 1
ATOM 684 C C . ARG A 1 83 ? 13.574 9.230 -7.354 1.00 83.44 83 ARG A C 1
ATOM 686 O O . ARG A 1 83 ? 14.359 9.276 -8.297 1.00 83.44 83 ARG A O 1
ATOM 693 N N . ASP A 1 84 ? 12.634 10.138 -7.159 1.00 78.38 84 ASP A N 1
ATOM 694 C CA . ASP A 1 84 ? 12.339 11.231 -8.085 1.00 78.38 84 ASP A CA 1
ATOM 695 C C . ASP A 1 84 ? 12.705 12.619 -7.544 1.00 78.38 84 ASP A C 1
ATOM 697 O O . ASP A 1 84 ? 12.941 13.527 -8.342 1.00 78.38 84 ASP A O 1
ATOM 701 N N . ASN A 1 85 ? 12.819 12.773 -6.222 1.00 80.50 85 ASN A N 1
ATOM 702 C CA . ASN A 1 85 ? 13.312 13.983 -5.569 1.00 80.50 85 ASN A CA 1
ATOM 703 C C . ASN A 1 85 ? 14.805 13.865 -5.206 1.00 80.50 85 ASN A C 1
ATOM 705 O O . ASN A 1 85 ? 15.267 12.824 -4.739 1.00 80.50 85 ASN A O 1
ATOM 709 N N . TYR A 1 86 ? 15.559 14.954 -5.386 1.00 81.38 86 TYR A N 1
ATOM 710 C CA . TYR A 1 86 ? 16.997 15.033 -5.112 1.00 81.38 86 TYR A CA 1
ATOM 711 C C . TYR A 1 86 ? 17.353 14.799 -3.636 1.00 81.38 86 TYR A C 1
ATOM 713 O O . TYR A 1 86 ? 18.473 14.393 -3.339 1.00 81.38 86 TYR A O 1
ATOM 721 N N . SER A 1 87 ? 16.417 15.040 -2.714 1.00 84.06 87 SER A N 1
ATOM 722 C CA . SER A 1 87 ? 16.605 14.801 -1.280 1.00 84.06 87 SER A CA 1
ATOM 723 C C . SER A 1 87 ? 16.336 13.354 -0.850 1.00 84.06 87 SER A C 1
ATOM 725 O O . SER A 1 87 ? 16.561 13.017 0.308 1.00 84.06 87 SER A O 1
ATOM 727 N N . HIS A 1 88 ? 15.870 12.472 -1.743 1.00 80.62 88 HIS A N 1
ATOM 728 C CA . HIS A 1 88 ? 15.600 11.066 -1.420 1.00 80.62 88 HIS A CA 1
ATOM 729 C C . HIS A 1 88 ? 16.897 10.230 -1.428 1.00 80.62 88 HIS A C 1
ATOM 731 O O . HIS A 1 88 ? 17.100 9.351 -2.274 1.00 80.62 88 HIS A O 1
ATOM 737 N N . THR A 1 89 ? 17.801 10.522 -0.487 1.00 79.31 89 THR A N 1
ATOM 738 C CA . THR A 1 89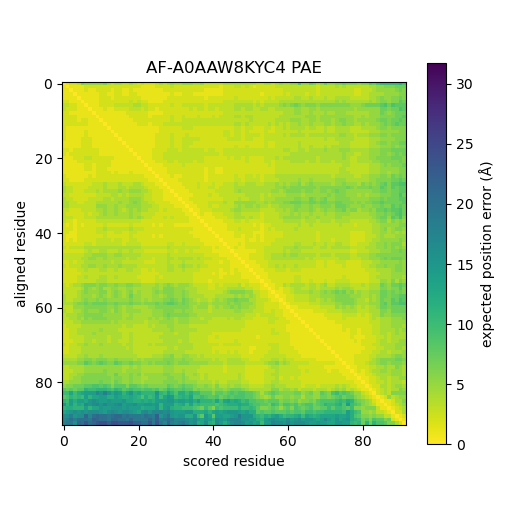 ? 19.151 9.935 -0.396 1.00 79.31 89 THR A CA 1
ATOM 739 C C . THR A 1 89 ? 19.278 8.763 0.574 1.00 79.31 89 THR A C 1
ATOM 741 O O . THR A 1 89 ? 20.325 8.122 0.593 1.00 79.31 89 THR A O 1
ATOM 744 N N . GLU A 1 90 ? 18.237 8.453 1.346 1.00 77.56 90 GLU A N 1
ATOM 745 C CA . GLU A 1 90 ? 18.289 7.423 2.390 1.00 77.56 90 GLU A CA 1
ATOM 746 C C . GLU A 1 90 ? 18.664 6.028 1.859 1.00 77.56 90 GLU A C 1
ATOM 748 O O . GLU A 1 90 ? 18.378 5.664 0.705 1.00 77.56 90 GLU A O 1
ATOM 753 N N . LEU A 1 91 ? 19.334 5.244 2.709 1.00 69.06 91 LEU A N 1
ATOM 754 C CA . LEU A 1 91 ? 19.636 3.841 2.431 1.00 69.06 91 LEU A CA 1
ATOM 755 C C . LEU A 1 91 ? 18.350 3.008 2.557 1.00 69.06 91 LEU A C 1
ATOM 757 O O . LEU A 1 91 ? 17.512 3.290 3.411 1.00 69.06 91 LEU A O 1
ATOM 761 N N . ILE A 1 92 ? 18.201 2.005 1.690 1.00 62.00 92 ILE A N 1
ATOM 762 C CA . ILE A 1 92 ? 17.136 0.990 1.786 1.00 62.00 92 ILE A CA 1
ATOM 763 C C . ILE A 1 92 ? 17.712 -0.216 2.510 1.00 62.00 92 ILE A C 1
ATOM 765 O O . ILE A 1 92 ? 18.853 -0.586 2.145 1.00 62.00 92 ILE A O 1
#

Foldseek 3Di:
DEAEDEPVPDPVVVVVCVVVVYHYHYDDPVCVVDDSVCVLVVVVVDPVDQDDDRDDPPDDDDPVVVVQVVVVVPDPDSDDDDDDDPPPPDDD

Mean predicted aligned error: 4.06 Å

Secondary structure (DSSP, 8-state):
-EEEE-TTS-HHHHHHHHHTT-EEEEPPTTGGGS-GGGGGGGGGG-TT-S------TTPPP-HHHHHHHHHHHTSS-S------STT-----